Protein AF-A0A1C4LLU1-F1 (afdb_monomer)

pLDDT: mean 86.62, std 16.62, range [34.62, 98.25]

Nearest PDB structures (foldseek):
  3cvs-assembly1_B  TM=8.143E-01  e=1.275E-04  unclassified
  3ogd-assembly1_A  TM=7.716E-01  e=1.440E-04  Escherichia coli K-12
  3oh6-assembly1_A  TM=7.628E-01  e=1.627E-04  Escherichia coli K-12
  3f0z-assembly1_A  TM=6.863E-01  e=3.463E-02  Clostridium acetobutylicum
  8bvx-assembly3_C  TM=6.194E-01  e=9.755E-02  Mus musculus

Radius of gyration: 17.79 Å; Cα contacts (8 Å, |Δi|>4): 130; chains: 1; bounding box: 47×37×50 Å

Sequence (120 aa):
WSSGTGRRWTCPAGGSTHLFPEPDVLAGSAEDPALRALATALADGRLRLDAGADRDEAEETLLALPGMDRPTAALIRIRALGDPDVDPYGTPGAERWRPWRSYAVRHLETAGAAGAAALG

Solvent-accessible surface area (backbone atoms only — not comparable to full-atom values): 6982 Å² total; per-residue (Å²): 133,89,82,89,64,30,60,75,42,91,52,98,81,79,62,73,54,54,40,80,54,54,38,57,60,40,35,76,65,47,84,52,66,35,60,18,45,52,18,42,32,45,53,74,59,76,39,57,78,44,98,84,46,58,66,65,62,36,43,56,50,42,59,68,36,62,84,47,46,69,45,59,42,38,49,44,38,42,74,56,60,64,43,45,59,44,67,54,78,70,58,88,72,45,78,80,42,64,76,36,21,31,56,55,53,52,49,50,54,51,53,50,52,54,55,55,64,74,75,112

Foldseek 3Di:
DDDQQFDADDDPPPPDGGDDHQLVSQLVDPPDQLSNQVSVCVVVVVADQAQPDDLVSNLVSQVPGPPRDQLNSLVSCCPRHVQQQGDSPCPPPLVVVPPRSVVVNVVVVVVVVVVVVVVD

Secondary structure (DSSP, 8-state):
-----SPB---TTSS--BPPPPHHHHHHH-SSHHHHHHHHHHHTTSS--STTS-HHHHHHHHHTSTT--HHHHHHHHHHHS--SS--TT--TTGGGGTT-HHHHHHHHHHHHHHHHHTT-

Structure (mmCIF, N/CA/C/O backbone):
data_AF-A0A1C4LLU1-F1
#
_entry.id   AF-A0A1C4LLU1-F1
#
loop_
_atom_site.group_PDB
_atom_site.id
_atom_site.type_symbol
_atom_site.label_atom_id
_atom_site.label_alt_id
_atom_site.label_comp_id
_atom_site.label_asym_id
_atom_site.label_entity_id
_atom_site.label_seq_id
_atom_site.pdbx_PDB_ins_code
_atom_site.Cartn_x
_atom_site.Cartn_y
_atom_site.Cartn_z
_atom_site.occupancy
_atom_site.B_iso_or_equiv
_atom_site.auth_seq_id
_atom_site.auth_comp_id
_atom_site.auth_asym_id
_atom_site.auth_atom_id
_atom_site.pdbx_PDB_model_num
ATOM 1 N N . TRP A 1 1 ? 13.362 -0.928 29.095 1.00 34.62 1 TRP A N 1
ATOM 2 C CA . TRP A 1 1 ? 12.221 -1.481 29.845 1.00 34.62 1 TRP A CA 1
ATOM 3 C C . TRP A 1 1 ? 10.964 -1.145 29.057 1.00 34.62 1 TRP A C 1
ATOM 5 O O . TRP A 1 1 ? 10.895 -0.008 28.615 1.00 34.62 1 TRP A O 1
ATOM 15 N N . SER A 1 2 ? 10.060 -2.128 28.893 1.00 39.25 2 SER A N 1
ATOM 16 C CA . SER A 1 2 ? 8.736 -2.093 28.216 1.00 39.25 2 SER A CA 1
ATOM 17 C C . SER A 1 2 ? 8.764 -1.741 26.712 1.00 39.25 2 SER A C 1
ATOM 19 O O . SER A 1 2 ? 9.573 -0.937 26.288 1.00 39.25 2 SER A O 1
ATOM 21 N N . SER A 1 3 ? 8.014 -2.377 25.806 1.00 42.56 3 SER A N 1
ATOM 22 C CA . SER A 1 3 ? 6.605 -2.776 25.904 1.00 42.56 3 SER A CA 1
ATOM 23 C C . SER A 1 3 ? 6.316 -3.994 25.019 1.00 42.56 3 SER A C 1
ATOM 25 O O . SER A 1 3 ? 6.573 -3.983 23.818 1.00 42.56 3 SER A O 1
ATOM 27 N N . GLY A 1 4 ? 5.763 -5.050 25.615 1.00 49.03 4 GLY A N 1
ATOM 28 C CA . GLY A 1 4 ? 5.206 -6.181 24.881 1.00 49.03 4 GLY A CA 1
ATOM 29 C C . GLY A 1 4 ? 3.799 -5.850 24.397 1.00 49.03 4 GLY A C 1
ATOM 30 O O . GLY A 1 4 ? 2.861 -5.922 25.179 1.00 49.03 4 GLY A O 1
ATOM 31 N N . THR A 1 5 ? 3.652 -5.508 23.121 1.00 54.09 5 THR A N 1
ATOM 32 C CA . THR A 1 5 ? 2.346 -5.410 22.440 1.00 54.09 5 THR A CA 1
ATOM 33 C C . THR A 1 5 ? 2.020 -6.666 21.625 1.00 54.09 5 THR A C 1
ATOM 35 O O . THR A 1 5 ? 0.915 -6.824 21.117 1.00 54.09 5 THR A O 1
ATOM 38 N N . GLY A 1 6 ? 2.957 -7.612 21.550 1.00 50.47 6 GLY A N 1
ATOM 39 C CA . GLY A 1 6 ? 2.766 -8.890 20.883 1.00 50.47 6 GLY A CA 1
ATOM 40 C C . GLY A 1 6 ? 2.087 -9.930 21.765 1.00 50.47 6 GLY A C 1
ATOM 41 O O . GLY A 1 6 ? 2.617 -10.281 22.828 1.00 50.47 6 GLY A O 1
ATOM 42 N N . ARG A 1 7 ? 0.961 -10.482 21.296 1.00 52.97 7 ARG A N 1
ATOM 43 C CA . ARG A 1 7 ? 0.331 -11.677 21.880 1.00 52.97 7 ARG A CA 1
ATOM 44 C C . ARG A 1 7 ? 1.388 -12.787 21.961 1.00 52.97 7 ARG A C 1
ATOM 46 O O . ARG A 1 7 ? 2.110 -1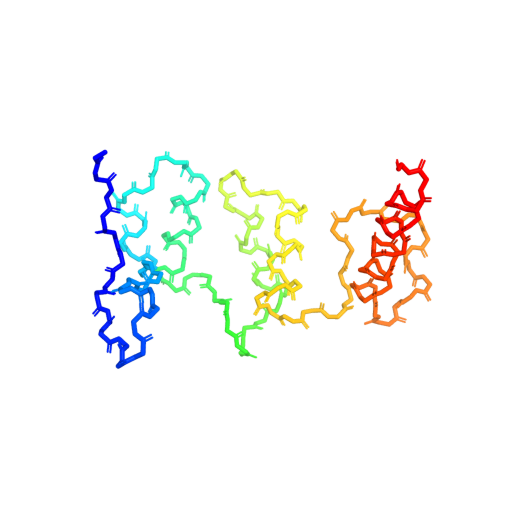3.026 20.992 1.00 52.97 7 ARG A O 1
ATOM 53 N N . ARG A 1 8 ? 1.547 -13.427 23.124 1.00 52.81 8 ARG A N 1
ATOM 54 C CA . ARG A 1 8 ? 2.591 -14.447 23.290 1.00 52.81 8 ARG A CA 1
ATOM 55 C C . ARG A 1 8 ? 2.220 -15.714 22.522 1.00 52.81 8 ARG A C 1
ATOM 57 O O . ARG A 1 8 ? 1.148 -16.263 22.755 1.00 52.81 8 ARG A O 1
AT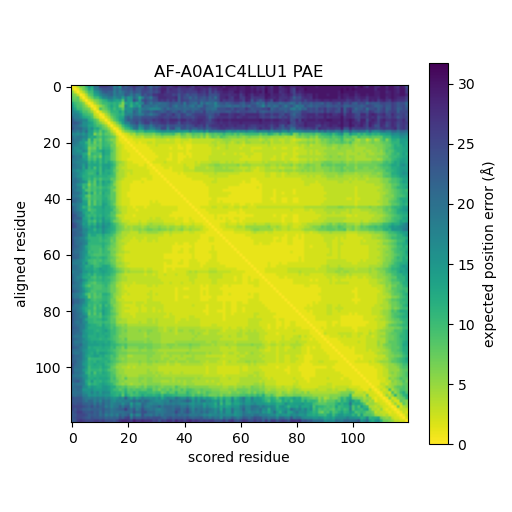OM 64 N N . TRP A 1 9 ? 3.119 -16.196 21.669 1.00 46.56 9 TRP A N 1
ATOM 65 C CA . TRP A 1 9 ? 3.032 -17.529 21.068 1.00 46.56 9 TRP A CA 1
ATOM 66 C C . TRP A 1 9 ? 4.216 -18.354 21.565 1.00 46.56 9 TRP A C 1
ATOM 68 O O . TRP A 1 9 ? 5.371 -17.950 21.446 1.00 46.56 9 TRP A O 1
ATOM 78 N N . THR A 1 10 ? 3.948 -19.513 22.156 1.00 49.28 10 THR A N 1
ATOM 79 C CA . THR A 1 10 ? 4.982 -20.501 22.462 1.00 49.28 10 THR A CA 1
ATOM 80 C C . THR A 1 10 ? 5.290 -21.334 21.216 1.00 49.28 10 THR A C 1
ATOM 82 O O . THR A 1 10 ? 4.526 -22.232 20.866 1.00 49.28 10 THR A O 1
ATOM 85 N N . CYS A 1 11 ? 6.403 -21.041 20.542 1.00 51.00 11 CYS A N 1
ATOM 86 C CA . CYS A 1 11 ? 6.983 -21.931 19.537 1.00 51.00 11 CYS A CA 1
ATOM 87 C C . CYS A 1 11 ? 7.761 -23.065 20.241 1.00 51.00 11 CYS A C 1
ATOM 89 O O . CYS A 1 11 ? 8.610 -22.758 21.083 1.00 51.00 11 CYS A O 1
ATOM 91 N N . PRO A 1 12 ? 7.551 -24.356 19.907 1.00 56.94 12 PRO A N 1
ATOM 92 C CA . PRO A 1 12 ? 8.302 -25.469 20.505 1.00 56.94 12 PRO A CA 1
ATOM 93 C C . PRO A 1 12 ? 9.822 -25.420 20.261 1.00 56.94 12 PRO A C 1
ATOM 95 O O . PRO A 1 12 ? 10.568 -26.103 20.952 1.00 56.94 12 PRO A O 1
ATOM 98 N N . ALA A 1 13 ? 10.288 -24.615 19.297 1.00 59.19 13 ALA A N 1
ATOM 99 C CA . ALA A 1 1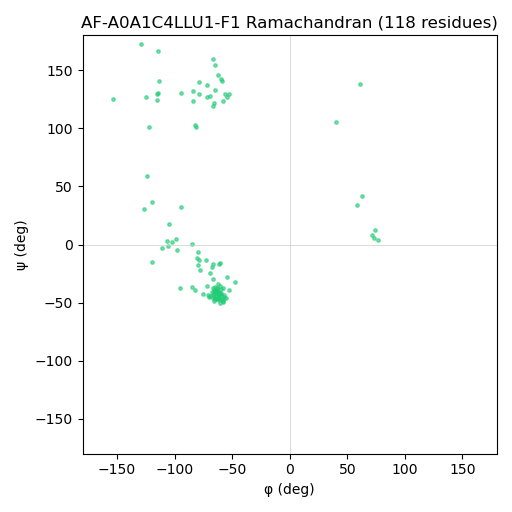3 ? 11.689 -24.531 18.872 1.00 59.19 13 ALA A CA 1
ATOM 100 C C . ALA A 1 13 ? 12.436 -23.264 19.352 1.00 59.19 13 ALA A C 1
ATOM 102 O O . ALA A 1 13 ? 13.484 -22.926 18.808 1.00 59.19 13 ALA A O 1
ATOM 103 N N . GLY A 1 14 ? 11.928 -22.543 20.360 1.00 55.97 14 GLY A N 1
ATOM 104 C CA . GLY A 1 14 ? 12.706 -21.517 21.079 1.00 55.97 14 GLY A CA 1
ATOM 105 C C . GLY A 1 14 ? 12.986 -20.194 20.342 1.00 55.97 14 GLY A C 1
ATOM 106 O O . GLY A 1 14 ? 13.686 -19.345 20.887 1.00 55.97 14 GLY A O 1
ATOM 107 N N . GLY A 1 15 ? 12.436 -19.977 19.143 1.00 59.00 15 GLY A N 1
ATOM 108 C CA . GLY A 1 15 ? 12.502 -18.698 18.423 1.00 59.00 15 GLY A CA 1
ATOM 109 C C . GLY A 1 15 ? 11.273 -17.820 18.686 1.00 59.00 15 GLY A C 1
ATOM 110 O O . GLY A 1 15 ? 10.153 -18.304 18.573 1.00 59.00 15 GLY A O 1
ATOM 111 N N . SER A 1 16 ? 11.504 -16.551 19.043 1.00 55.38 16 SER A N 1
ATOM 112 C CA . SER A 1 16 ? 10.555 -15.424 19.179 1.00 55.38 16 SER A CA 1
ATOM 113 C C . SER A 1 16 ? 9.180 -15.718 19.807 1.00 55.38 16 SER A C 1
ATOM 115 O O . SER A 1 16 ? 8.262 -16.218 19.169 1.00 55.38 16 SER A O 1
ATOM 117 N N . THR A 1 17 ? 8.993 -15.299 21.064 1.00 68.56 17 THR A N 1
ATOM 118 C CA . THR A 1 17 ? 7.776 -15.567 21.860 1.00 68.56 17 THR A CA 1
ATOM 119 C C . THR A 1 17 ? 6.626 -14.577 21.644 1.00 68.56 17 THR A C 1
ATOM 121 O O . THR A 1 17 ? 5.607 -14.693 22.321 1.00 68.56 17 THR A O 1
ATOM 124 N N . HIS A 1 18 ? 6.782 -13.571 20.782 1.00 71.19 18 HIS A N 1
ATOM 125 C CA . HIS A 1 18 ? 5.816 -12.485 20.609 1.00 71.19 18 HIS A CA 1
ATOM 126 C C . HIS A 1 18 ? 5.389 -12.373 19.152 1.00 71.19 18 HIS A C 1
ATOM 128 O O . HIS A 1 18 ? 6.228 -12.246 18.262 1.00 71.19 18 HIS A O 1
ATOM 134 N N . LEU A 1 19 ? 4.077 -12.399 18.932 1.00 85.00 19 LEU A N 1
ATOM 135 C CA . LEU A 1 19 ? 3.484 -12.020 17.660 1.00 85.00 19 LEU A CA 1
ATOM 136 C C . LEU A 1 19 ? 3.676 -10.527 17.398 1.00 85.00 19 LEU A C 1
ATOM 138 O O . LEU A 1 19 ? 3.881 -9.743 18.324 1.00 85.00 19 LEU A O 1
ATOM 142 N N . PHE A 1 20 ? 3.575 -10.129 16.135 1.00 85.00 20 PHE A N 1
ATOM 143 C CA . PHE A 1 20 ? 3.375 -8.722 15.814 1.00 85.00 20 PHE A CA 1
ATOM 144 C C . PHE A 1 20 ? 2.057 -8.238 16.463 1.00 85.00 20 PHE A C 1
ATOM 146 O O . PHE A 1 20 ? 1.116 -9.033 16.556 1.00 85.00 20 PHE A O 1
A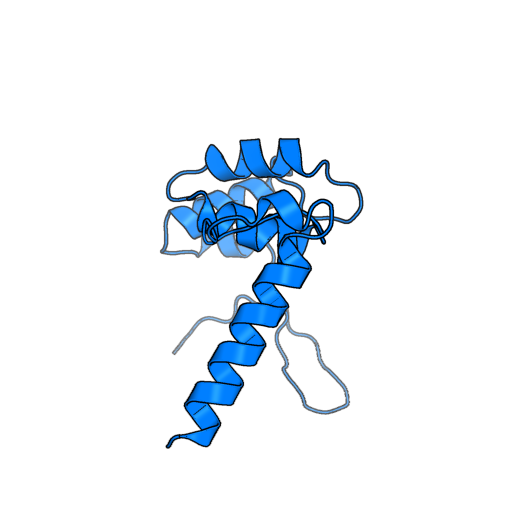TOM 153 N N . PRO A 1 21 ? 1.984 -6.998 16.983 1.00 90.19 21 PRO A N 1
ATOM 154 C CA . PRO A 1 21 ? 0.764 -6.480 17.593 1.00 90.19 21 PRO A CA 1
ATOM 155 C C . PRO A 1 21 ? -0.388 -6.398 16.593 1.00 90.19 21 PRO A C 1
ATOM 157 O O . PRO A 1 21 ? -0.186 -6.083 15.423 1.00 90.19 21 PRO A O 1
ATOM 160 N N . GLU A 1 22 ? -1.603 -6.626 17.079 1.00 92.50 22 GLU A N 1
ATOM 161 C CA . GLU A 1 22 ? -2.801 -6.345 16.290 1.00 92.50 22 GLU A CA 1
ATOM 162 C C . GLU A 1 22 ? -2.933 -4.835 16.013 1.00 92.50 22 GLU A C 1
ATOM 164 O O . GLU A 1 22 ? -2.435 -4.015 16.801 1.00 92.50 2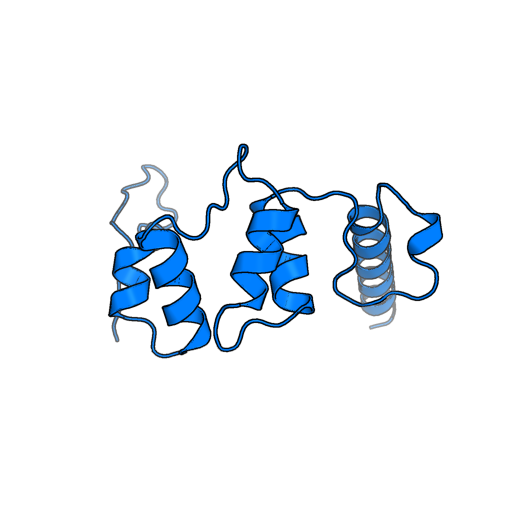2 GLU A O 1
ATOM 169 N N . PRO A 1 23 ? -3.618 -4.440 14.925 1.00 94.69 23 PRO A N 1
ATOM 170 C CA . PRO A 1 23 ? -3.778 -3.033 14.571 1.00 94.69 23 PRO A CA 1
ATOM 171 C C . PRO A 1 23 ? -4.449 -2.180 15.656 1.00 94.69 23 PRO A C 1
ATOM 173 O O . PRO A 1 23 ? -4.032 -1.048 15.878 1.00 94.69 2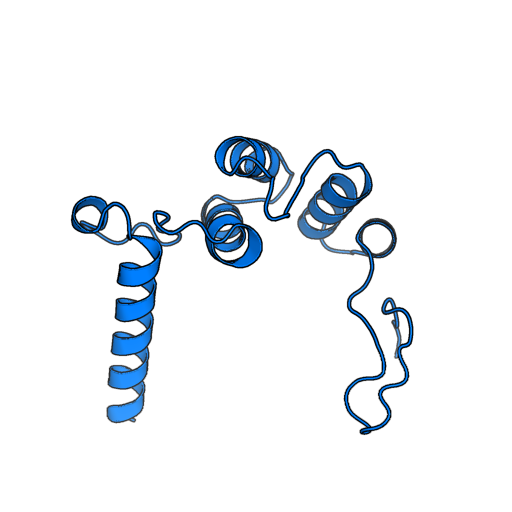3 PRO A O 1
ATOM 176 N N . ASP A 1 24 ? -5.441 -2.710 16.374 1.00 95.00 24 ASP A N 1
ATOM 177 C CA . ASP A 1 24 ? -6.146 -2.006 17.455 1.00 95.00 24 ASP A CA 1
ATOM 178 C C . ASP A 1 24 ? -5.221 -1.706 18.644 1.00 95.00 24 ASP A C 1
ATOM 180 O O . ASP A 1 24 ? -5.220 -0.596 19.184 1.00 95.00 24 ASP A O 1
ATOM 184 N N . VAL A 1 25 ? -4.360 -2.664 19.002 1.00 95.19 25 VAL A N 1
ATOM 185 C CA . VAL A 1 25 ? -3.334 -2.475 20.035 1.00 95.19 25 VAL A CA 1
ATOM 186 C C . VAL A 1 25 ? -2.363 -1.377 19.612 1.00 95.19 25 VAL A C 1
ATOM 188 O O . VAL A 1 25 ? -2.050 -0.486 20.403 1.00 95.19 25 VAL A O 1
ATOM 191 N N . LEU A 1 26 ? -1.909 -1.411 18.357 1.00 94.44 26 LEU A N 1
ATOM 192 C CA . LEU A 1 26 ? -0.965 -0.430 17.835 1.00 94.44 26 LEU A CA 1
ATOM 193 C C . LEU A 1 26 ? -1.584 0.974 17.740 1.00 94.44 26 LEU A C 1
ATOM 195 O O . LEU A 1 26 ? -0.917 1.951 18.079 1.00 94.44 26 LEU A O 1
ATOM 199 N N . ALA A 1 27 ? -2.860 1.082 17.367 1.00 95.38 27 ALA A N 1
ATOM 200 C CA . ALA A 1 27 ? -3.602 2.342 17.328 1.00 95.38 27 ALA A CA 1
ATOM 201 C C . ALA A 1 27 ? -3.690 3.011 18.711 1.00 95.38 27 ALA A C 1
ATOM 203 O O . ALA A 1 27 ? -3.611 4.236 18.818 1.00 95.38 27 ALA A O 1
ATOM 204 N N . GLY A 1 28 ? -3.807 2.215 19.778 1.00 92.12 28 GLY A N 1
ATOM 205 C CA . GLY A 1 28 ? -3.843 2.713 21.154 1.00 92.12 28 GLY A CA 1
ATOM 206 C C . GLY A 1 28 ? -2.480 3.102 21.736 1.00 92.12 28 GLY A C 1
ATOM 207 O O . GLY A 1 28 ? -2.436 3.880 22.687 1.00 92.12 28 GLY A O 1
ATOM 208 N N . SER A 1 29 ? -1.371 2.578 21.196 1.00 94.81 29 SER A N 1
ATOM 209 C CA . SER A 1 29 ? -0.038 2.730 21.803 1.00 94.81 29 SER A CA 1
ATOM 210 C C . SER A 1 29 ? 1.009 3.448 20.948 1.00 94.81 29 SER A C 1
ATOM 212 O O . SER A 1 29 ? 2.060 3.801 21.474 1.00 94.81 29 SER A O 1
ATOM 214 N N . ALA A 1 30 ? 0.793 3.615 19.639 1.00 94.38 30 ALA A N 1
ATOM 215 C CA . ALA A 1 30 ? 1.777 4.235 18.753 1.00 94.38 30 ALA A CA 1
ATOM 216 C C . ALA A 1 30 ? 1.999 5.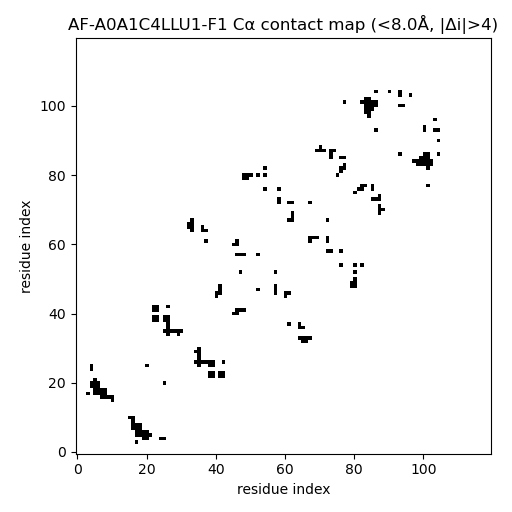709 19.124 1.00 94.38 30 ALA A C 1
ATOM 218 O O . ALA A 1 30 ? 1.033 6.453 19.289 1.00 94.38 30 ALA A O 1
ATOM 219 N N . GLU A 1 31 ? 3.257 6.143 19.226 1.00 94.94 31 GLU A N 1
ATOM 220 C CA . GLU A 1 31 ? 3.631 7.552 19.444 1.00 94.94 31 GLU A CA 1
ATOM 221 C C . GLU A 1 31 ? 3.631 8.346 18.130 1.00 94.94 31 GLU A C 1
ATOM 223 O O . GLU A 1 31 ? 3.145 9.480 18.086 1.00 94.94 31 GLU A O 1
ATOM 228 N N . ASP A 1 32 ? 4.097 7.714 17.050 1.00 95.62 32 ASP A N 1
ATOM 229 C CA . ASP A 1 32 ? 4.102 8.274 15.701 1.00 95.62 32 ASP A CA 1
ATOM 230 C C . ASP A 1 32 ? 2.657 8.473 15.185 1.00 95.62 32 ASP A C 1
ATOM 232 O O . ASP A 1 32 ? 1.882 7.509 15.135 1.00 95.62 32 ASP A O 1
ATOM 236 N N . PRO A 1 33 ? 2.258 9.706 14.811 1.00 94.81 33 PRO A N 1
ATOM 237 C CA . PRO A 1 33 ? 0.906 9.985 14.332 1.00 94.81 33 PRO A CA 1
ATOM 238 C C . PRO A 1 33 ? 0.522 9.258 13.037 1.00 94.81 33 PRO A C 1
ATOM 240 O O . PRO A 1 33 ? -0.642 8.884 12.897 1.00 94.81 33 PRO A O 1
ATOM 243 N N . ALA A 1 34 ? 1.465 9.046 12.116 1.00 95.56 34 ALA A N 1
ATOM 244 C CA . ALA A 1 34 ? 1.222 8.343 10.859 1.00 95.56 34 ALA A CA 1
ATOM 245 C C . ALA A 1 34 ? 1.010 6.849 11.114 1.00 95.56 34 ALA A C 1
ATOM 247 O O . ALA A 1 34 ? 0.048 6.259 10.618 1.00 95.56 34 ALA A O 1
ATOM 248 N N . LEU A 1 35 ? 1.841 6.254 11.976 1.00 96.00 35 LEU A N 1
ATOM 249 C CA . LEU A 1 35 ? 1.663 4.867 12.403 1.00 96.00 35 LEU A CA 1
ATOM 250 C C . LEU A 1 35 ? 0.328 4.671 13.123 1.00 96.00 35 LEU A C 1
ATOM 252 O O . LEU A 1 35 ? -0.371 3.691 12.868 1.00 96.00 35 LEU A O 1
ATOM 256 N N . ARG A 1 36 ? -0.049 5.616 13.992 1.00 97.19 36 ARG A N 1
ATOM 257 C CA . ARG A 1 36 ? -1.341 5.595 14.681 1.00 97.19 36 ARG A CA 1
ATOM 258 C C . ARG A 1 36 ? -2.499 5.665 13.688 1.00 97.19 36 ARG A C 1
ATOM 260 O O . ARG A 1 36 ? -3.411 4.854 13.776 1.00 97.19 36 ARG A O 1
ATOM 267 N N . ALA A 1 37 ? -2.448 6.584 12.721 1.00 97.69 37 ALA A N 1
ATOM 268 C CA . ALA A 1 37 ? -3.483 6.728 11.698 1.00 97.69 37 ALA A CA 1
ATOM 269 C C . ALA A 1 37 ? -3.635 5.466 10.833 1.00 97.69 37 ALA A C 1
ATOM 271 O O . ALA A 1 37 ? -4.761 5.027 10.585 1.00 97.69 37 ALA A O 1
ATOM 272 N N . LEU A 1 38 ? -2.516 4.860 10.423 1.00 97.88 38 LEU A N 1
ATOM 273 C CA . LEU A 1 38 ? -2.491 3.593 9.691 1.00 97.88 38 LEU A CA 1
ATOM 274 C C . LEU A 1 38 ? -3.111 2.456 10.506 1.00 97.88 38 LEU A C 1
ATOM 276 O O . LEU A 1 38 ? -3.993 1.752 10.017 1.00 97.88 38 LEU A O 1
ATOM 280 N N . ALA A 1 39 ? -2.676 2.296 11.756 1.00 97.94 39 ALA A N 1
ATOM 281 C CA . ALA A 1 39 ? -3.173 1.258 12.647 1.00 97.94 39 ALA A CA 1
ATOM 282 C C . ALA A 1 39 ? -4.683 1.398 12.897 1.00 97.94 39 ALA A C 1
ATOM 284 O O . ALA A 1 39 ? -5.409 0.412 12.797 1.00 97.94 39 ALA A O 1
ATOM 285 N N . THR A 1 40 ? -5.176 2.622 13.118 1.00 98.19 40 THR A N 1
ATOM 286 C CA . THR A 1 40 ? -6.613 2.895 13.254 1.00 98.19 40 THR A CA 1
ATOM 287 C C . THR A 1 40 ? -7.378 2.556 11.972 1.00 98.19 40 THR A C 1
ATOM 289 O O . THR A 1 40 ? -8.434 1.938 12.035 1.00 98.19 40 THR A O 1
ATOM 292 N N . ALA A 1 41 ? -6.859 2.912 10.791 1.00 98.19 41 ALA A N 1
ATOM 293 C CA . ALA A 1 41 ? -7.522 2.596 9.522 1.00 98.19 41 ALA A CA 1
ATOM 294 C C . ALA A 1 41 ? -7.644 1.084 9.269 1.00 98.19 41 ALA A C 1
ATOM 296 O O . ALA A 1 41 ? -8.672 0.637 8.760 1.00 98.19 41 ALA A O 1
ATOM 297 N N . LEU A 1 42 ? -6.625 0.312 9.654 1.00 97.62 42 LEU A N 1
ATOM 298 C CA . LEU A 1 42 ? -6.644 -1.151 9.601 1.00 97.62 42 LEU A CA 1
ATOM 299 C C . LEU A 1 42 ? -7.610 -1.745 10.637 1.00 97.62 42 LEU A C 1
ATOM 301 O O . LEU A 1 42 ? -8.381 -2.640 10.303 1.00 97.62 42 LEU A O 1
ATOM 305 N N . ALA A 1 43 ? -7.596 -1.238 11.874 1.00 97.69 43 ALA A N 1
ATOM 306 C CA . ALA A 1 43 ? -8.469 -1.707 12.952 1.00 97.69 43 ALA A CA 1
ATOM 307 C C . ALA A 1 43 ? -9.960 -1.485 12.639 1.00 97.69 43 ALA A C 1
ATOM 309 O O . ALA A 1 43 ? -10.779 -2.366 12.888 1.00 97.69 43 ALA A O 1
ATOM 310 N N . ASP A 1 44 ? -10.300 -0.342 12.037 1.00 96.50 44 ASP A N 1
ATOM 311 C CA . ASP A 1 44 ? -11.675 -0.003 11.648 1.00 96.50 44 ASP A CA 1
ATOM 312 C C . ASP A 1 44 ? -12.116 -0.681 10.334 1.00 96.50 44 ASP A C 1
ATOM 314 O O . ASP A 1 44 ? -13.259 -0.519 9.906 1.00 96.50 44 ASP A O 1
ATOM 318 N N . GLY A 1 45 ? -11.207 -1.375 9.639 1.00 96.38 45 GLY A N 1
ATOM 319 C CA . GLY A 1 45 ? -11.462 -1.987 8.332 1.00 96.38 45 GLY A CA 1
ATOM 320 C C . GLY A 1 45 ? -11.597 -0.999 7.167 1.00 96.38 45 GLY A C 1
ATOM 321 O O . GLY A 1 45 ? -11.932 -1.417 6.061 1.00 96.38 45 GLY A O 1
ATOM 322 N N . ARG A 1 46 ? -11.320 0.296 7.384 1.00 97.00 46 ARG A N 1
ATOM 323 C CA . ARG A 1 46 ? -11.294 1.325 6.325 1.00 97.00 46 ARG A CA 1
ATOM 324 C C . ARG A 1 46 ? -10.162 1.096 5.328 1.00 97.00 46 ARG A C 1
ATOM 326 O O . ARG A 1 46 ? -10.295 1.467 4.173 1.00 97.00 46 ARG A O 1
ATOM 333 N N . LEU A 1 47 ? -9.060 0.505 5.782 1.00 97.88 47 LEU A N 1
ATOM 334 C CA . LEU A 1 47 ? -7.973 0.032 4.936 1.00 97.88 47 LEU A CA 1
ATOM 335 C C . LEU A 1 47 ? -7.894 -1.490 5.039 1.00 97.88 47 LEU A C 1
ATOM 337 O O . LEU A 1 47 ? -7.815 -2.037 6.139 1.00 97.88 47 LEU A O 1
ATOM 341 N N . ARG A 1 48 ? -7.849 -2.171 3.893 1.00 96.69 48 ARG A N 1
ATOM 342 C CA . ARG A 1 48 ? -7.624 -3.616 3.812 1.00 96.69 48 ARG A CA 1
ATOM 343 C C . ARG A 1 48 ? -6.309 -3.901 3.103 1.00 96.69 48 ARG A C 1
ATOM 345 O O . ARG A 1 48 ? -6.062 -3.381 2.023 1.00 96.69 48 ARG A O 1
ATOM 352 N N . LEU A 1 49 ? -5.475 -4.735 3.721 1.00 95.88 49 LEU A N 1
ATOM 353 C CA . LEU A 1 49 ? -4.184 -5.178 3.188 1.00 95.88 49 LEU A CA 1
ATOM 354 C C . LEU A 1 49 ? -4.138 -6.708 3.130 1.00 95.88 49 LEU A C 1
ATOM 356 O O . LEU A 1 49 ? -3.319 -7.353 3.781 1.00 95.88 49 LEU A O 1
ATOM 360 N N . ASP A 1 50 ? -5.079 -7.286 2.390 1.00 92.75 50 ASP A N 1
ATOM 361 C CA . ASP A 1 50 ? -5.215 -8.727 2.198 1.00 92.75 50 ASP A CA 1
ATOM 362 C C . ASP A 1 50 ? -5.321 -9.075 0.706 1.00 92.75 50 ASP A C 1
ATOM 364 O O . ASP A 1 50 ? -5.419 -8.194 -0.146 1.00 92.75 50 ASP A O 1
ATOM 368 N N . ALA A 1 51 ? -5.289 -10.368 0.376 1.00 87.12 51 ALA A N 1
ATOM 369 C CA . ALA A 1 51 ? -5.247 -10.842 -1.009 1.00 87.12 51 ALA A CA 1
ATOM 370 C C . ALA A 1 51 ? -6.468 -10.440 -1.865 1.00 87.12 51 ALA A C 1
ATOM 372 O O . ALA A 1 51 ? -6.396 -10.541 -3.087 1.00 87.12 51 ALA A O 1
ATOM 373 N N . GLY A 1 52 ? -7.580 -10.023 -1.248 1.00 89.38 52 GLY A N 1
ATOM 374 C CA . GLY A 1 52 ? -8.782 -9.560 -1.942 1.00 89.38 52 GLY A CA 1
ATOM 375 C C . GLY A 1 52 ? -8.954 -8.041 -1.974 1.00 89.38 52 GLY A C 1
ATOM 376 O O . GLY A 1 52 ? -9.989 -7.585 -2.451 1.00 89.38 52 GLY A O 1
ATOM 377 N N . ALA A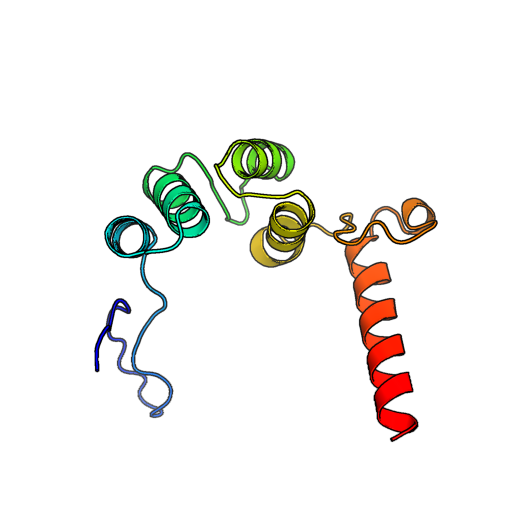 1 53 ? -8.008 -7.266 -1.436 1.00 95.81 53 ALA A N 1
ATOM 378 C CA . ALA A 1 53 ? -8.089 -5.810 -1.453 1.00 95.81 53 ALA A CA 1
ATOM 379 C C . ALA A 1 53 ? -7.846 -5.252 -2.865 1.00 95.81 53 ALA A C 1
ATOM 381 O O . ALA A 1 53 ? -6.923 -5.686 -3.562 1.00 95.81 53 ALA A O 1
ATOM 382 N N . ASP A 1 54 ? -8.652 -4.266 -3.267 1.00 96.69 54 ASP A N 1
ATOM 383 C CA . ASP A 1 54 ? -8.360 -3.465 -4.451 1.00 96.69 54 ASP A CA 1
ATOM 384 C C . ASP A 1 54 ? -7.136 -2.587 -4.165 1.00 96.69 54 ASP A C 1
ATOM 386 O O . ASP A 1 54 ? -7.047 -1.911 -3.136 1.00 96.69 54 ASP A O 1
ATOM 390 N N . ARG A 1 55 ? -6.144 -2.654 -5.053 1.00 96.38 55 ARG A N 1
ATOM 391 C CA . ARG A 1 55 ? -4.857 -1.997 -4.827 1.00 96.38 55 ARG A CA 1
ATOM 392 C C . ARG A 1 55 ? -4.959 -0.483 -4.956 1.00 96.38 55 ARG A C 1
ATOM 394 O O . ARG A 1 55 ? -4.275 0.214 -4.211 1.00 96.38 55 ARG A O 1
ATOM 401 N N . ASP A 1 56 ? -5.799 0.001 -5.866 1.00 96.81 56 ASP A N 1
ATOM 402 C CA . ASP A 1 56 ? -5.975 1.427 -6.129 1.00 96.81 56 ASP A CA 1
ATOM 403 C C . ASP A 1 56 ? -6.802 2.068 -5.014 1.00 96.81 56 ASP A C 1
ATOM 405 O O . ASP A 1 56 ? -6.386 3.088 -4.466 1.00 96.81 56 ASP A O 1
ATOM 409 N N . GLU A 1 57 ? -7.867 1.404 -4.557 1.00 97.81 57 GLU A N 1
ATOM 410 C CA . GLU A 1 57 ? -8.626 1.838 -3.374 1.00 97.81 57 GLU A CA 1
ATOM 411 C C . GLU A 1 57 ? -7.743 1.883 -2.111 1.00 97.81 57 GLU A C 1
ATOM 413 O O . GLU A 1 57 ? -7.807 2.827 -1.312 1.00 97.81 57 GLU A O 1
ATOM 418 N N . ALA A 1 58 ? -6.875 0.880 -1.929 1.00 98.00 58 ALA A N 1
ATOM 419 C CA . ALA A 1 58 ? -5.934 0.855 -0.816 1.00 98.00 58 ALA A CA 1
ATOM 420 C C . ALA A 1 58 ? -4.920 2.007 -0.894 1.00 98.00 58 ALA A C 1
ATOM 422 O O . ALA A 1 58 ? -4.612 2.612 0.133 1.00 98.00 58 ALA A O 1
ATOM 423 N N . GLU A 1 59 ? -4.411 2.344 -2.083 1.00 97.50 59 GLU A N 1
ATOM 424 C CA . GLU A 1 59 ? -3.502 3.481 -2.264 1.00 97.50 59 GLU A CA 1
ATOM 425 C C . GLU A 1 59 ? -4.188 4.818 -1.999 1.00 97.50 59 GLU A C 1
ATOM 427 O O . GLU A 1 59 ? -3.636 5.644 -1.271 1.00 97.50 59 GLU A O 1
ATOM 432 N N . GLU A 1 60 ? -5.391 5.024 -2.533 1.00 98.12 60 GLU A N 1
ATOM 433 C CA . GLU A 1 60 ? -6.181 6.227 -2.266 1.00 98.12 60 GLU A CA 1
ATOM 434 C C . GLU A 1 60 ? -6.416 6.404 -0.763 1.00 98.12 60 GLU A C 1
ATOM 436 O O . GLU A 1 60 ? -6.190 7.486 -0.212 1.00 98.12 60 GLU A O 1
ATOM 441 N N . THR A 1 61 ? -6.777 5.316 -0.078 1.00 98.25 61 THR A N 1
ATOM 442 C CA . THR A 1 61 ? -6.961 5.313 1.375 1.00 98.25 61 THR A CA 1
ATOM 443 C C . THR A 1 61 ? -5.660 5.630 2.105 1.00 98.25 61 THR A C 1
ATOM 445 O O . THR A 1 61 ? -5.663 6.469 3.004 1.00 98.25 61 THR A O 1
ATOM 448 N N . LEU A 1 62 ? -4.543 4.999 1.726 1.00 98.06 62 LEU A N 1
ATOM 449 C CA . LEU A 1 62 ? -3.229 5.254 2.318 1.00 98.06 62 LEU A CA 1
ATOM 450 C C . LEU A 1 62 ? -2.837 6.726 2.168 1.00 98.06 62 LEU A C 1
ATOM 452 O O . LEU A 1 62 ? -2.488 7.355 3.160 1.00 98.06 62 LEU A O 1
ATOM 456 N N . LEU A 1 63 ? -2.939 7.292 0.964 1.00 97.94 63 LEU A N 1
ATOM 457 C CA . LEU A 1 63 ? -2.556 8.679 0.674 1.00 97.94 63 LEU A CA 1
ATOM 458 C C . LEU A 1 63 ? -3.462 9.720 1.346 1.00 97.94 63 LEU A C 1
ATOM 460 O O . LEU A 1 63 ? -3.051 10.869 1.509 1.00 97.94 63 LEU A O 1
ATOM 464 N N . ALA A 1 64 ? -4.672 9.335 1.754 1.00 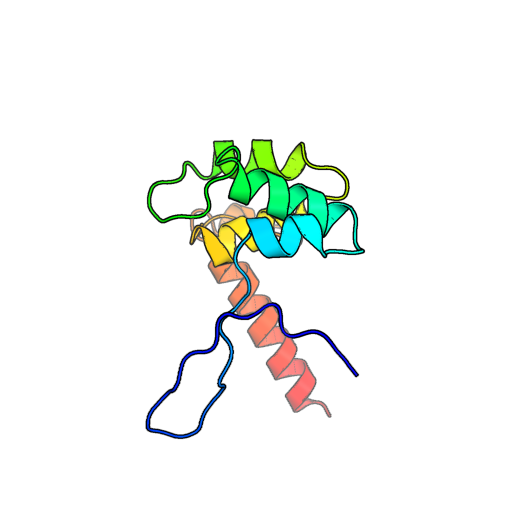98.06 64 ALA A N 1
ATOM 465 C CA . ALA A 1 64 ? -5.553 10.181 2.552 1.00 98.06 64 ALA A CA 1
ATOM 466 C C . ALA A 1 64 ? -5.174 10.214 4.048 1.00 98.06 64 ALA A C 1
ATOM 468 O O . ALA A 1 64 ? -5.674 11.070 4.785 1.00 98.06 64 ALA A O 1
ATOM 469 N N . LEU A 1 65 ? -4.312 9.305 4.526 1.00 97.75 65 LEU A N 1
ATOM 470 C CA . LEU A 1 65 ? -3.917 9.255 5.933 1.00 97.75 65 LEU A CA 1
ATOM 471 C C . LEU A 1 65 ? -2.860 10.324 6.273 1.00 97.75 65 LEU A C 1
ATOM 473 O O . LEU A 1 65 ? -1.906 10.528 5.518 1.00 97.75 65 LEU A O 1
ATOM 477 N N . PRO A 1 66 ? -2.965 10.979 7.447 1.00 95.56 66 PRO A N 1
ATOM 478 C CA . PRO A 1 66 ? -1.960 11.930 7.907 1.00 95.56 66 PRO A CA 1
ATOM 479 C C . PRO A 1 66 ? -0.560 11.312 7.969 1.00 95.56 66 PRO A C 1
ATOM 481 O O . PRO A 1 66 ? -0.365 10.270 8.590 1.00 95.56 66 PRO A O 1
ATOM 484 N N . GLY A 1 67 ? 0.419 11.987 7.365 1.00 93.25 67 GLY A N 1
ATOM 485 C CA . GLY A 1 67 ? 1.821 11.561 7.381 1.00 93.25 67 GLY A CA 1
ATOM 486 C C . GLY A 1 67 ? 2.155 10.399 6.441 1.00 93.25 67 GLY A C 1
ATOM 487 O O . GLY A 1 67 ? 3.303 9.965 6.430 1.00 93.25 67 GLY A O 1
ATOM 488 N N . MET A 1 68 ? 1.199 9.921 5.638 1.00 96.12 68 MET A N 1
ATOM 489 C CA . MET A 1 68 ? 1.475 8.942 4.592 1.00 96.12 68 MET A CA 1
ATOM 490 C C . MET A 1 68 ? 1.963 9.639 3.320 1.00 96.12 68 MET A C 1
ATOM 492 O O . MET A 1 68 ? 1.350 10.599 2.850 1.00 96.12 68 MET A O 1
ATOM 496 N N . ASP A 1 69 ? 3.053 9.144 2.740 1.00 94.88 69 ASP A N 1
ATOM 497 C CA . ASP A 1 69 ? 3.598 9.649 1.483 1.00 94.88 69 ASP A CA 1
ATOM 498 C C . ASP A 1 69 ? 3.522 8.609 0.353 1.00 94.88 69 ASP A C 1
ATOM 500 O O . ASP A 1 69 ? 3.250 7.422 0.565 1.00 94.88 69 ASP A O 1
ATOM 504 N N . ARG A 1 70 ? 3.742 9.074 -0.885 1.00 96.00 70 ARG A N 1
ATOM 505 C CA . ARG A 1 70 ? 3.703 8.215 -2.079 1.00 96.00 70 ARG A CA 1
ATOM 506 C C . ARG A 1 70 ? 4.728 7.080 -2.033 1.00 96.00 70 ARG A C 1
ATOM 508 O O . ARG A 1 70 ? 4.322 5.953 -2.306 1.00 96.00 70 ARG A O 1
ATOM 515 N N . PRO A 1 71 ? 6.010 7.308 -1.681 1.00 96.00 71 PRO A N 1
ATOM 516 C CA . PRO A 1 71 ? 6.962 6.210 -1.550 1.00 96.00 71 PRO A CA 1
ATOM 517 C C . PRO A 1 71 ? 6.509 5.150 -0.540 1.00 96.00 71 PRO A C 1
ATOM 519 O O . PRO A 1 71 ? 6.571 3.961 -0.844 1.00 96.00 71 PRO A O 1
ATOM 522 N N . THR A 1 72 ? 5.990 5.544 0.626 1.00 96.12 72 THR A N 1
ATOM 523 C CA . THR A 1 72 ? 5.506 4.600 1.645 1.00 96.12 72 THR A CA 1
ATOM 524 C C . THR A 1 72 ? 4.297 3.814 1.150 1.00 96.12 72 THR A C 1
ATOM 526 O O . THR A 1 72 ? 4.295 2.586 1.251 1.00 96.12 72 THR A O 1
ATOM 529 N N . ALA A 1 73 ? 3.303 4.479 0.553 1.00 97.06 73 ALA A N 1
ATOM 530 C CA . ALA A 1 73 ? 2.138 3.806 -0.022 1.00 97.06 73 ALA A CA 1
ATOM 531 C C . ALA A 1 73 ? 2.546 2.809 -1.123 1.00 97.06 73 ALA A C 1
ATOM 533 O O . ALA A 1 73 ? 2.114 1.655 -1.113 1.00 97.06 73 ALA A O 1
ATOM 534 N N . ALA A 1 74 ? 3.464 3.205 -2.007 1.00 96.81 74 ALA A N 1
ATOM 535 C CA . ALA A 1 74 ? 4.019 2.346 -3.047 1.00 96.81 74 ALA A CA 1
ATOM 536 C C . ALA A 1 74 ? 4.752 1.120 -2.466 1.00 96.81 74 ALA A C 1
ATOM 538 O O . ALA A 1 74 ? 4.573 -0.003 -2.943 1.00 96.81 74 ALA A O 1
ATOM 539 N N . LEU A 1 75 ? 5.532 1.295 -1.393 1.00 96.25 75 LEU A N 1
ATOM 540 C CA . LEU A 1 75 ? 6.178 0.178 -0.700 1.00 96.25 75 LEU A CA 1
ATOM 541 C C . LEU A 1 75 ? 5.168 -0.777 -0.052 1.00 96.25 75 LEU A C 1
ATOM 543 O O . LEU A 1 75 ? 5.397 -1.990 -0.071 1.00 96.25 75 LEU A O 1
ATOM 547 N N . ILE A 1 76 ? 4.064 -0.257 0.493 1.00 96.94 76 ILE A N 1
ATOM 548 C CA . ILE A 1 76 ? 2.969 -1.073 1.031 1.00 96.94 76 ILE A CA 1
ATOM 549 C C . ILE A 1 76 ? 2.296 -1.864 -0.098 1.00 96.94 76 ILE A C 1
ATOM 551 O O . ILE A 1 76 ? 2.135 -3.074 0.049 1.00 96.94 76 ILE A O 1
ATOM 555 N N . ARG A 1 77 ? 1.988 -1.249 -1.249 1.00 96.88 77 ARG A N 1
ATOM 556 C CA . ARG A 1 77 ? 1.421 -1.963 -2.413 1.00 96.88 77 ARG A CA 1
ATOM 557 C C . ARG A 1 77 ? 2.294 -3.142 -2.848 1.00 96.88 77 ARG A C 1
ATOM 559 O O . ARG A 1 77 ? 1.791 -4.247 -3.043 1.00 96.88 77 ARG A O 1
ATOM 566 N N . ILE A 1 78 ? 3.609 -2.939 -2.939 1.00 96.06 78 ILE A N 1
ATOM 567 C CA . ILE A 1 78 ? 4.550 -3.995 -3.346 1.00 96.06 78 ILE A CA 1
ATOM 568 C C . ILE A 1 78 ? 4.603 -5.117 -2.304 1.00 96.06 78 ILE A C 1
ATOM 570 O O . ILE A 1 78 ? 4.531 -6.294 -2.652 1.00 96.06 78 ILE A O 1
ATOM 574 N N . ARG A 1 79 ? 4.752 -4.770 -1.018 1.00 94.25 79 ARG A N 1
ATOM 575 C CA . ARG A 1 79 ? 5.039 -5.755 0.037 1.00 94.25 79 ARG A CA 1
ATOM 576 C C . ARG A 1 79 ? 3.803 -6.435 0.614 1.00 94.25 79 ARG A C 1
ATOM 578 O O . ARG A 1 79 ? 3.886 -7.611 0.951 1.00 94.25 79 ARG A O 1
ATOM 585 N N . ALA A 1 80 ? 2.700 -5.709 0.760 1.00 95.75 80 ALA A N 1
ATOM 586 C CA . ALA A 1 80 ? 1.474 -6.215 1.370 1.00 95.75 80 ALA A CA 1
ATOM 587 C C . ALA A 1 80 ? 0.473 -6.726 0.325 1.00 95.75 80 ALA A C 1
ATOM 589 O O . ALA A 1 80 ? -0.178 -7.739 0.559 1.00 95.75 80 ALA A O 1
ATOM 590 N N . LEU A 1 81 ? 0.377 -6.062 -0.833 1.00 96.12 81 LEU A N 1
ATOM 591 C CA . LEU A 1 81 ? -0.615 -6.382 -1.874 1.00 96.12 81 LEU A CA 1
ATOM 592 C C . LEU A 1 81 ? -0.021 -7.101 -3.098 1.00 96.12 81 LEU A C 1
ATOM 594 O O . LEU A 1 81 ? -0.743 -7.429 -4.049 1.00 96.12 81 LEU A O 1
ATOM 598 N N . GLY A 1 82 ? 1.296 -7.334 -3.094 1.00 95.25 82 GLY A N 1
ATOM 599 C CA . GLY A 1 82 ? 2.007 -8.024 -4.168 1.00 95.25 82 GLY A CA 1
ATOM 600 C C . GLY A 1 82 ? 1.851 -7.346 -5.528 1.00 95.25 82 GLY A C 1
ATOM 601 O O . GLY A 1 82 ? 1.736 -8.043 -6.536 1.00 95.25 82 GLY A O 1
ATOM 602 N N . ASP A 1 83 ? 1.763 -6.013 -5.562 1.00 96.12 83 ASP A N 1
ATOM 603 C CA . ASP A 1 83 ? 1.625 -5.268 -6.812 1.00 96.12 83 ASP A CA 1
ATOM 604 C C . ASP A 1 83 ? 2.899 -5.402 -7.668 1.00 96.12 83 ASP A C 1
ATOM 606 O O . ASP A 1 83 ? 3.979 -5.026 -7.202 1.00 96.12 83 ASP A O 1
ATOM 610 N N . PRO A 1 84 ? 2.814 -5.961 -8.892 1.00 96.69 84 PRO A N 1
ATOM 611 C CA . PRO A 1 84 ? 3.985 -6.157 -9.736 1.00 96.69 84 PRO A CA 1
ATOM 612 C C . PRO A 1 84 ? 4.447 -4.895 -10.478 1.00 96.69 84 PRO A C 1
ATOM 614 O O . PRO A 1 84 ? 5.581 -4.883 -10.969 1.00 96.69 84 PRO A O 1
ATOM 617 N N . ASP A 1 85 ? 3.605 -3.860 -10.597 1.00 97.12 85 ASP A N 1
ATOM 618 C CA . ASP A 1 85 ? 3.815 -2.745 -11.531 1.00 97.12 85 ASP A CA 1
ATOM 619 C C . ASP A 1 85 ? 3.940 -1.370 -10.856 1.00 97.12 85 ASP A C 1
ATOM 621 O O . ASP A 1 85 ? 3.499 -0.364 -11.405 1.00 97.12 85 ASP A O 1
ATOM 625 N N . VAL A 1 86 ? 4.564 -1.298 -9.681 1.00 96.94 86 VAL A N 1
ATOM 626 C CA . VAL A 1 86 ? 4.789 -0.062 -8.902 1.00 96.94 86 VAL A CA 1
ATOM 627 C C . VAL A 1 86 ? 6.278 0.293 -8.824 1.00 96.94 86 VAL A C 1
ATOM 629 O O . VAL A 1 86 ? 7.122 -0.581 -8.628 1.00 96.94 86 VAL A O 1
ATOM 632 N N . ASP A 1 87 ? 6.605 1.582 -8.923 1.00 95.25 87 ASP A N 1
ATOM 633 C CA . ASP A 1 87 ? 7.959 2.116 -8.733 1.00 95.25 87 ASP A CA 1
ATOM 634 C C . ASP A 1 87 ? 7.971 3.172 -7.609 1.00 95.25 87 ASP A C 1
ATOM 636 O O . ASP A 1 87 ? 7.568 4.315 -7.836 1.00 95.25 87 ASP A O 1
ATOM 640 N N . PRO A 1 88 ? 8.419 2.812 -6.393 1.00 92.38 88 PRO A N 1
ATOM 641 C CA . PRO A 1 88 ? 8.380 3.696 -5.228 1.00 92.38 88 PRO A CA 1
ATOM 642 C C . PRO A 1 88 ? 9.423 4.823 -5.289 1.00 92.38 88 PRO A C 1
ATOM 644 O O . PRO A 1 88 ? 9.337 5.764 -4.502 1.00 92.38 88 PRO A O 1
ATOM 647 N N . TYR A 1 89 ? 10.402 4.743 -6.199 1.00 91.62 89 TYR A N 1
ATOM 648 C CA . TYR A 1 89 ? 11.554 5.649 -6.238 1.00 91.62 89 TYR A CA 1
ATOM 649 C C . TYR A 1 89 ? 11.550 6.598 -7.443 1.00 91.62 89 TYR A C 1
ATOM 651 O O . TYR A 1 89 ? 12.432 7.449 -7.545 1.00 91.62 89 TYR A O 1
ATOM 659 N N . GLY A 1 90 ? 10.573 6.481 -8.350 1.00 91.81 90 GLY A N 1
ATOM 660 C CA . GLY A 1 90 ? 10.509 7.313 -9.556 1.00 91.81 90 GLY A CA 1
ATOM 661 C C . GLY A 1 90 ? 11.706 7.088 -10.486 1.00 91.81 90 GLY A C 1
ATOM 662 O O . GLY A 1 90 ? 12.282 8.036 -11.020 1.00 91.81 90 GLY A O 1
ATOM 663 N N . THR A 1 91 ? 12.102 5.829 -10.655 1.00 92.81 91 THR A N 1
ATOM 664 C CA . THR A 1 91 ? 13.239 5.390 -11.458 1.00 92.81 91 THR A CA 1
ATOM 665 C C . THR A 1 91 ? 13.091 5.858 -12.914 1.00 92.81 91 THR A C 1
ATOM 667 O O . THR A 1 91 ? 12.113 5.520 -13.594 1.00 92.81 91 THR A O 1
ATOM 670 N N . PRO A 1 92 ? 14.072 6.599 -13.465 1.00 92.69 92 PRO A N 1
ATOM 671 C CA . PRO A 1 92 ? 14.008 7.071 -14.841 1.00 92.69 92 PRO A CA 1
ATOM 672 C C . PRO A 1 92 ? 13.786 5.950 -15.870 1.00 92.69 92 PRO A C 1
ATOM 674 O O . PRO A 1 92 ? 14.512 4.952 -15.944 1.00 92.69 92 PRO A O 1
ATOM 677 N N . GLY A 1 93 ? 12.760 6.141 -16.701 1.00 92.19 93 GLY A N 1
ATOM 678 C CA . GLY A 1 93 ? 12.389 5.217 -17.770 1.00 92.19 93 GLY A CA 1
ATOM 679 C C . GLY A 1 93 ? 11.702 3.931 -17.303 1.00 92.19 93 GLY A C 1
ATOM 680 O O . GLY A 1 93 ? 11.593 3.009 -18.115 1.00 92.19 93 GLY A O 1
ATOM 681 N N . ALA A 1 94 ? 11.261 3.833 -16.043 1.00 93.75 94 ALA A N 1
ATOM 682 C CA . ALA A 1 94 ? 10.620 2.628 -15.513 1.00 93.75 94 ALA A CA 1
ATOM 683 C C . ALA A 1 94 ? 9.417 2.151 -16.341 1.00 93.75 94 ALA A C 1
ATOM 685 O O . ALA A 1 94 ? 9.181 0.951 -16.429 1.00 93.75 94 ALA A O 1
ATOM 686 N N . GLU A 1 95 ? 8.722 3.058 -17.035 1.00 95.75 95 GLU A N 1
ATOM 687 C CA . GLU A 1 95 ? 7.608 2.743 -17.945 1.00 95.75 95 GLU A CA 1
ATOM 688 C C . GLU A 1 95 ? 7.890 1.600 -18.932 1.00 95.75 95 GLU A C 1
ATOM 690 O O . GLU A 1 95 ? 6.990 0.828 -19.255 1.00 95.75 95 GLU A O 1
ATOM 695 N N . ARG A 1 96 ? 9.141 1.425 -19.375 1.00 97.19 96 ARG A N 1
ATOM 696 C CA . ARG A 1 96 ? 9.510 0.344 -20.306 1.00 97.19 96 ARG A CA 1
ATOM 697 C C . ARG A 1 96 ? 9.392 -1.064 -19.714 1.00 97.19 96 ARG A C 1
ATOM 699 O O . ARG A 1 96 ? 9.434 -2.033 -20.462 1.00 97.19 96 ARG A O 1
ATOM 706 N N . TRP A 1 97 ? 9.312 -1.180 -18.389 1.00 96.38 97 TRP A N 1
ATOM 707 C CA . TRP A 1 97 ? 9.240 -2.454 -17.673 1.00 96.38 97 TRP A CA 1
ATOM 708 C C . TRP A 1 97 ? 7.828 -2.842 -17.261 1.00 96.38 97 TRP A C 1
ATOM 710 O O . TRP A 1 97 ? 7.664 -3.856 -16.586 1.00 96.38 97 TRP A O 1
ATOM 720 N N . ARG A 1 98 ? 6.806 -2.077 -17.656 1.00 96.94 98 ARG A N 1
ATOM 721 C CA . ARG A 1 98 ? 5.416 -2.473 -17.426 1.00 96.94 98 ARG A CA 1
ATOM 722 C C . ARG A 1 98 ? 5.119 -3.832 -18.090 1.00 96.94 98 ARG A C 1
ATOM 724 O O . ARG A 1 98 ? 5.602 -4.070 -19.199 1.00 96.94 98 ARG A O 1
ATOM 731 N N . PRO A 1 99 ? 4.331 -4.724 -17.456 1.00 96.50 99 PRO A N 1
ATOM 732 C CA . PRO A 1 99 ? 3.624 -4.551 -16.181 1.00 96.50 99 PRO A CA 1
ATOM 733 C C . PRO A 1 99 ? 4.403 -5.080 -14.950 1.00 96.50 99 PRO A C 1
ATOM 735 O O . PRO A 1 99 ? 3.802 -5.600 -14.016 1.00 96.50 99 PRO A O 1
ATOM 738 N N . TRP A 1 100 ? 5.739 -5.022 -14.956 1.00 97.50 100 TRP A N 1
ATOM 739 C CA . TRP A 1 100 ? 6.615 -5.611 -13.930 1.00 97.50 100 TRP A CA 1
ATOM 740 C C . TRP A 1 100 ? 7.613 -4.601 -13.332 1.00 97.50 100 TRP A C 1
ATOM 742 O O . TRP A 1 100 ? 8.729 -4.976 -12.948 1.00 97.50 100 TRP A O 1
ATOM 752 N N . ARG A 1 101 ? 7.246 -3.310 -13.258 1.00 97.19 101 ARG A N 1
ATOM 753 C CA . ARG A 1 101 ? 8.135 -2.244 -12.754 1.00 97.19 101 ARG A CA 1
ATOM 754 C C . ARG A 1 101 ? 8.725 -2.549 -11.376 1.00 97.19 101 ARG A C 1
ATOM 756 O O . ARG A 1 101 ? 9.922 -2.332 -11.188 1.00 97.19 101 ARG A O 1
ATOM 763 N N . SER A 1 102 ? 7.955 -3.131 -10.455 1.00 96.50 102 SER A N 1
ATOM 764 C CA . SER A 1 102 ? 8.432 -3.439 -9.098 1.00 96.50 102 SER A CA 1
ATOM 765 C C . SER A 1 102 ? 9.581 -4.440 -9.094 1.00 96.50 102 SER A C 1
ATOM 767 O O . SER A 1 102 ? 10.541 -4.288 -8.337 1.00 96.50 102 SER A O 1
ATOM 769 N N . TYR A 1 103 ? 9.527 -5.437 -9.979 1.00 95.06 103 TYR A N 1
ATOM 770 C CA . TYR A 1 103 ? 10.596 -6.423 -10.119 1.00 95.06 103 TYR A CA 1
ATOM 771 C C . TYR A 1 103 ? 11.850 -5.803 -10.728 1.00 95.06 103 TYR A C 1
ATOM 773 O O . TYR A 1 103 ? 12.949 -6.014 -10.217 1.00 95.06 103 TYR A O 1
ATOM 781 N N . ALA A 1 104 ? 11.701 -5.011 -11.791 1.00 94.19 104 ALA A N 1
ATOM 782 C CA . ALA A 1 104 ? 12.838 -4.368 -12.441 1.00 94.19 104 ALA A CA 1
ATOM 783 C C . ALA A 1 104 ? 13.583 -3.422 -11.486 1.00 94.19 104 ALA A C 1
ATOM 785 O O . ALA A 1 104 ? 14.807 -3.508 -11.369 1.00 94.19 104 ALA A O 1
ATOM 786 N N . VAL A 1 105 ? 12.847 -2.586 -10.746 1.00 91.12 105 VAL A N 1
ATOM 787 C CA . VAL A 1 105 ? 13.408 -1.693 -9.722 1.00 91.12 105 VAL A CA 1
ATOM 788 C C . VAL A 1 105 ? 14.156 -2.497 -8.657 1.00 91.12 105 VAL A C 1
ATOM 790 O O . VAL A 1 105 ? 15.326 -2.228 -8.392 1.00 91.12 105 VAL A O 1
ATOM 793 N N . ARG A 1 106 ? 13.543 -3.562 -8.124 1.00 91.62 106 ARG A N 1
ATOM 794 C CA . ARG A 1 106 ? 14.174 -4.436 -7.123 1.00 91.62 106 ARG A CA 1
ATOM 795 C C . ARG A 1 106 ? 15.468 -5.090 -7.622 1.00 91.62 106 ARG A C 1
ATOM 797 O O . ARG A 1 106 ? 16.428 -5.236 -6.857 1.00 91.62 106 ARG A O 1
ATOM 804 N N . HIS A 1 107 ? 15.509 -5.498 -8.889 1.00 90.81 107 HIS A N 1
ATOM 805 C CA . HIS A 1 107 ? 16.715 -6.058 -9.499 1.00 90.81 107 HIS A CA 1
ATOM 806 C C . HIS A 1 107 ? 17.836 -5.022 -9.617 1.00 90.81 107 HIS A C 1
ATOM 808 O O . HIS A 1 107 ? 18.990 -5.360 -9.354 1.00 90.81 107 HIS A O 1
ATOM 814 N N . LEU A 1 108 ? 17.515 -3.769 -9.947 1.00 89.06 108 LEU A N 1
ATOM 815 C CA . LEU A 1 108 ? 18.501 -2.690 -10.024 1.00 89.06 108 LEU A CA 1
ATOM 816 C C . LEU A 1 108 ? 19.086 -2.335 -8.659 1.00 89.06 108 LEU A C 1
ATOM 818 O O . LEU A 1 108 ? 20.303 -2.208 -8.546 1.00 89.06 108 LEU A O 1
ATOM 822 N N . GLU A 1 109 ? 18.253 -2.245 -7.620 1.00 86.50 109 GLU A N 1
ATOM 823 C CA . GLU A 1 109 ? 18.726 -2.036 -6.245 1.00 86.50 109 GLU A CA 1
ATOM 824 C C . GLU A 1 109 ? 19.694 -3.140 -5.813 1.00 86.50 109 GLU A C 1
ATOM 826 O O . GLU A 1 109 ? 20.772 -2.872 -5.285 1.00 86.50 109 GLU A O 1
ATOM 831 N N . THR A 1 110 ? 19.321 -4.397 -6.075 1.00 88.62 110 THR A N 1
ATOM 832 C CA . THR A 1 110 ? 20.122 -5.564 -5.689 1.00 88.62 110 THR A CA 1
ATOM 833 C C . THR A 1 110 ? 21.452 -5.596 -6.444 1.00 88.62 110 THR A C 1
ATOM 835 O O . THR A 1 110 ? 22.497 -5.841 -5.842 1.00 88.62 110 THR A O 1
ATOM 838 N N . ALA A 1 111 ? 21.435 -5.309 -7.749 1.00 86.25 111 ALA A N 1
ATOM 839 C CA . ALA A 1 111 ? 22.645 -5.231 -8.564 1.00 86.25 111 ALA A CA 1
ATOM 840 C C . ALA A 1 111 ? 23.569 -4.084 -8.114 1.00 86.25 111 ALA A C 1
ATOM 842 O O . ALA A 1 111 ? 24.783 -4.270 -8.033 1.00 86.25 111 ALA A O 1
ATOM 843 N N . GLY A 1 112 ? 23.002 -2.925 -7.765 1.00 82.50 112 GLY A N 1
ATOM 844 C CA . GLY A 1 112 ? 23.750 -1.786 -7.231 1.00 82.50 112 GLY A CA 1
ATOM 845 C C . GLY A 1 112 ? 24.397 -2.082 -5.875 1.00 82.50 112 GLY A C 1
ATOM 846 O O . GLY A 1 112 ? 25.578 -1.795 -5.684 1.00 82.50 112 GLY A O 1
ATOM 847 N N . ALA A 1 113 ? 23.662 -2.720 -4.958 1.00 76.69 113 ALA A N 1
ATOM 848 C CA . ALA A 1 113 ? 24.178 -3.118 -3.647 1.00 76.69 113 ALA A CA 1
ATOM 849 C C . ALA A 1 113 ? 25.313 -4.151 -3.752 1.00 76.69 113 ALA A C 1
ATOM 851 O O . ALA A 1 113 ? 26.324 -4.031 -3.060 1.00 76.69 113 ALA A O 1
ATOM 852 N N . ALA A 1 114 ? 25.184 -5.132 -4.651 1.00 72.88 114 ALA A N 1
ATOM 853 C CA . ALA A 1 114 ? 26.240 -6.109 -4.918 1.00 72.88 114 ALA A CA 1
ATOM 854 C C . ALA A 1 114 ? 27.498 -5.454 -5.517 1.00 72.88 114 ALA A C 1
ATOM 856 O O . ALA A 1 114 ? 28.612 -5.790 -5.121 1.00 72.88 114 ALA A O 1
ATOM 857 N N . GLY A 1 115 ? 27.329 -4.487 -6.426 1.00 70.44 115 GLY A N 1
ATOM 858 C CA . GLY A 1 115 ? 28.440 -3.714 -6.987 1.00 70.44 115 GLY A CA 1
ATOM 859 C C . GLY A 1 115 ? 29.175 -2.871 -5.941 1.00 70.44 115 GLY A C 1
ATOM 860 O O . GLY A 1 115 ? 30.402 -2.827 -5.951 1.00 70.44 115 GLY A O 1
ATOM 861 N N . ALA A 1 116 ? 28.448 -2.253 -5.004 1.00 70.19 116 ALA A N 1
ATOM 862 C CA . ALA A 1 116 ? 29.041 -1.488 -3.906 1.00 70.19 116 ALA A CA 1
ATOM 863 C C . ALA A 1 116 ? 29.812 -2.379 -2.915 1.00 70.19 116 ALA A C 1
ATOM 865 O O . ALA A 1 116 ? 30.903 -2.013 -2.489 1.00 70.19 116 ALA A O 1
ATOM 866 N N . ALA A 1 117 ? 29.281 -3.562 -2.589 1.00 66.94 117 ALA A N 1
ATOM 867 C CA . ALA A 1 117 ? 29.936 -4.517 -1.695 1.00 66.94 117 ALA A CA 1
ATOM 868 C C . ALA A 1 117 ? 31.200 -5.163 -2.297 1.00 66.94 117 ALA A C 1
ATOM 870 O O . ALA A 1 117 ? 32.063 -5.603 -1.551 1.00 66.94 117 ALA A O 1
ATOM 871 N N . ALA A 1 118 ? 31.325 -5.224 -3.627 1.00 59.81 118 ALA A N 1
ATOM 872 C CA . ALA A 1 118 ? 32.509 -5.763 -4.304 1.00 59.81 118 ALA A CA 1
ATOM 873 C C . ALA A 1 118 ? 33.689 -4.769 -4.393 1.00 59.81 118 ALA A C 1
ATOM 875 O O . ALA A 1 118 ? 34.787 -5.165 -4.781 1.00 59.81 118 ALA A O 1
ATOM 876 N N . LEU A 1 119 ? 33.463 -3.487 -4.080 1.00 63.00 119 LEU A N 1
ATOM 877 C CA . LEU A 1 119 ? 34.452 -2.405 -4.178 1.00 63.00 119 LEU A CA 1
ATOM 878 C C . LEU A 1 119 ? 34.984 -1.920 -2.813 1.00 63.00 119 LEU A C 1
ATOM 880 O O . LEU A 1 119 ? 35.770 -0.972 -2.789 1.00 63.00 119 LEU A O 1
ATOM 884 N N . GLY A 1 120 ? 34.563 -2.534 -1.701 1.00 52.09 120 GLY A N 1
ATOM 885 C CA . GLY A 1 120 ? 35.019 -2.233 -0.334 1.00 52.09 120 GLY A CA 1
ATOM 886 C C . GLY A 1 120 ? 35.680 -3.433 0.323 1.00 52.09 120 GLY A C 1
ATOM 887 O O . GLY A 1 120 ? 36.600 -3.200 1.136 1.00 52.09 120 GLY A O 1
#

Mean predicted aligned error: 8.17 Å